Protein AF-A0AAW1T4W1-F1 (afdb_monomer)

Nearest PDB structures (foldseek):
  6l8h-assembly4_D  TM=9.718E-01  e=3.836E-05  Arabidopsis thaliana
  6j94-assembly1_B  TM=8.312E-01  e=4.582E-05  Arabidopsis thaliana

Sequence (117 aa):
MENFFSRLALDIIGKAVFDYDFDSLTHDDPVIKAVYTTLREAEYRSTAFIPYWNFAPLRAIVPRQRRCTEALGIVNTTLDGLISKCKRLVDEEDQEFQEEFLGGQGSLHPSLLACLW

Foldseek 3Di:
DVVVVVQVVVQVCCCVPLVDGPVSVPDDDLLVVLVVLLVVVVVVCVPDPDNQCVDPVSCVVDVSSVSNVVSVVSNVVVSVVSVVVVVVVVVVVVVVVVCVVVVPPDDDDCPVVVVVD

InterPro domains:
  IPR036396 Cytochrome P450 superfamily [G3DSA:1.10.630.10] (1-116)
  IPR036396 Cytochrome P450 superfamily [SSF48264] (2-94)

Radius of gyration: 23.56 Å; Cα contacts (8 Å, |Δi|>4): 60; chains: 1; bounding box: 54×34×63 Å

Solvent-accessible surface area (backbone atoms only — not comparable to full-atom values): 6847 Å² total; per-residue (Å²): 120,66,69,59,57,56,32,51,52,52,29,53,51,29,39,73,74,66,72,35,85,61,55,52,86,85,42,92,48,74,60,58,55,20,52,55,47,41,52,54,50,52,55,50,63,74,71,48,91,67,79,60,75,77,41,69,69,53,30,71,67,38,69,70,46,44,52,37,53,52,23,49,49,53,49,49,54,54,49,53,53,46,52,54,49,54,50,51,54,51,55,51,53,54,46,54,52,49,48,58,62,68,71,55,81,82,71,85,62,77,72,69,65,66,76,76,113

Organism: NCBI:txid2026836

Secondary structure (DSSP, 8-state):
-HHHHHHHHHHHHHHHHH-----TTT---HHHHHHHHHHHHHHHHHH-SS-GGGSHHHHHH-HHHHHHHHHHHHHHHHHHHHHHHHHHHHHHHHHHHHHHHHH-SS---TTSGGG--

Mean predicted aligned error: 11.15 Å

pLDDT: mean 78.1, std 13.88, range [41.97, 92.44]

Structure (mmCIF, N/CA/C/O backbone):
data_AF-A0AAW1T4W1-F1
#
_entry.id   AF-A0AAW1T4W1-F1
#
loop_
_atom_site.group_PDB
_atom_site.id
_atom_site.type_symbol
_atom_site.label_atom_id
_atom_site.label_alt_id
_atom_site.label_comp_id
_atom_site.label_asym_id
_atom_site.label_entity_id
_atom_site.label_seq_id
_atom_site.pdbx_PDB_ins_code
_atom_site.Cartn_x
_atom_site.Cartn_y
_atom_site.Cartn_z
_atom_site.occupancy
_atom_site.B_iso_or_equiv
_atom_site.auth_seq_id
_atom_site.auth_comp_id
_atom_site.auth_asym_id
_atom_site.auth_atom_id
_atom_site.pdbx_PDB_model_num
ATOM 1 N N . MET A 1 1 ? 19.110 13.087 1.782 1.00 46.62 1 MET A N 1
ATOM 2 C CA . MET A 1 1 ? 18.304 13.768 2.820 1.00 46.62 1 MET A CA 1
ATOM 3 C C . MET A 1 1 ? 16.798 13.662 2.565 1.00 46.62 1 MET A C 1
ATOM 5 O O . MET A 1 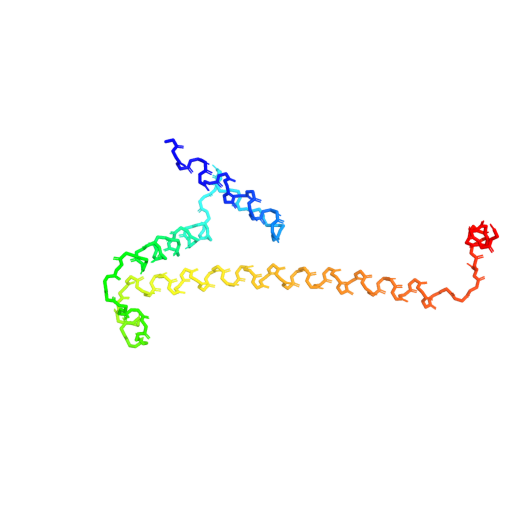1 ? 16.070 13.538 3.534 1.00 46.62 1 MET A O 1
ATOM 9 N N . GLU A 1 2 ? 16.319 13.608 1.316 1.00 56.88 2 GLU A N 1
ATOM 10 C CA . GLU A 1 2 ? 14.873 13.524 0.995 1.00 56.88 2 GLU A CA 1
ATOM 11 C C . GLU A 1 2 ? 14.168 12.240 1.485 1.00 56.88 2 GLU A C 1
ATOM 13 O O . GLU A 1 2 ? 13.009 12.283 1.890 1.00 56.88 2 GLU A O 1
ATOM 18 N N . ASN A 1 3 ? 14.877 11.105 1.537 1.00 71.69 3 ASN A N 1
ATOM 19 C CA . ASN A 1 3 ? 14.297 9.821 1.961 1.00 71.69 3 ASN A CA 1
ATOM 20 C C . ASN A 1 3 ? 13.783 9.806 3.413 1.00 71.69 3 ASN A C 1
ATOM 22 O O . ASN A 1 3 ? 12.858 9.054 3.707 1.00 71.69 3 ASN A O 1
ATOM 26 N N . PHE A 1 4 ? 14.346 10.618 4.314 1.00 77.62 4 PHE A N 1
ATOM 27 C CA . PHE A 1 4 ? 13.884 10.672 5.707 1.00 77.62 4 PHE A CA 1
ATOM 28 C C . PHE A 1 4 ? 12.556 11.416 5.837 1.00 77.62 4 PHE A C 1
ATOM 30 O O . PHE A 1 4 ? 11.670 10.950 6.544 1.00 77.62 4 PHE A O 1
ATOM 37 N N . PHE A 1 5 ? 12.382 12.516 5.098 1.00 81.56 5 PHE A N 1
ATOM 38 C CA . PHE A 1 5 ? 11.108 13.234 5.058 1.00 81.56 5 PHE A CA 1
ATOM 39 C C . PHE A 1 5 ? 10.001 12.396 4.413 1.00 81.56 5 PHE A C 1
ATOM 41 O O . PHE A 1 5 ? 8.885 12.390 4.921 1.00 81.56 5 PHE A O 1
ATOM 48 N N . SER A 1 6 ? 10.306 11.634 3.355 1.00 80.50 6 SER A N 1
ATOM 49 C CA . SER A 1 6 ? 9.323 10.726 2.744 1.00 80.50 6 SER A CA 1
ATOM 50 C C . SER A 1 6 ? 8.889 9.605 3.695 1.00 80.50 6 SER A C 1
ATOM 52 O O . SER A 1 6 ? 7.712 9.258 3.726 1.00 80.50 6 SER A O 1
ATOM 54 N N . ARG A 1 7 ? 9.821 9.043 4.477 1.00 81.25 7 ARG A N 1
ATOM 55 C CA . ARG A 1 7 ? 9.523 8.013 5.488 1.00 81.25 7 ARG A CA 1
ATOM 56 C C . ARG A 1 7 ? 8.704 8.590 6.645 1.00 81.25 7 ARG A C 1
ATOM 58 O O . ARG A 1 7 ? 7.668 8.041 6.995 1.00 81.25 7 ARG A O 1
ATOM 65 N N . LEU A 1 8 ? 9.098 9.752 7.160 1.00 85.06 8 LEU A N 1
ATOM 66 C CA . LEU A 1 8 ? 8.363 10.445 8.219 1.00 85.06 8 LEU A CA 1
ATOM 67 C C . LEU A 1 8 ? 6.935 10.823 7.789 1.00 85.06 8 LEU A C 1
ATOM 69 O O . LEU A 1 8 ? 5.990 10.592 8.533 1.00 85.06 8 LEU A O 1
ATOM 73 N N . ALA A 1 9 ? 6.753 11.349 6.575 1.00 86.62 9 ALA A N 1
ATOM 74 C CA . ALA A 1 9 ? 5.422 11.665 6.057 1.00 86.62 9 ALA A CA 1
ATOM 75 C C . ALA A 1 9 ? 4.540 10.412 5.896 1.00 86.62 9 ALA A C 1
ATOM 77 O O . ALA A 1 9 ? 3.340 10.477 6.161 1.00 86.62 9 ALA A O 1
ATOM 78 N N . LEU A 1 10 ? 5.128 9.277 5.494 1.00 85.06 10 LEU A N 1
ATOM 79 C CA . LEU A 1 10 ? 4.424 7.996 5.385 1.00 85.06 10 LEU A CA 1
ATOM 80 C C . LEU A 1 10 ? 3.9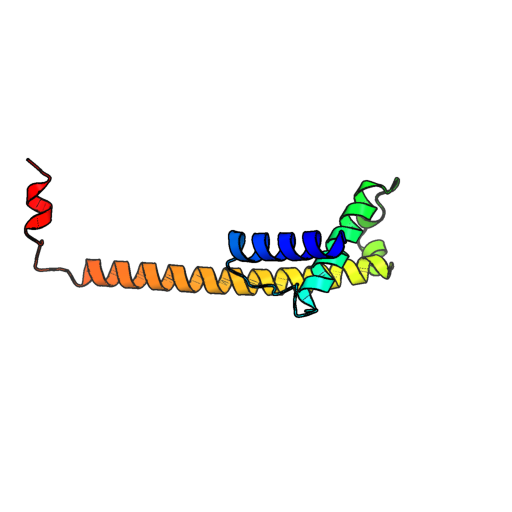40 7.490 6.752 1.00 85.06 10 LEU A C 1
ATOM 82 O O . LEU A 1 10 ? 2.836 6.964 6.864 1.00 85.06 10 LEU A O 1
ATOM 86 N N . ASP A 1 11 ? 4.754 7.669 7.784 1.00 86.69 11 ASP A N 1
ATOM 87 C CA . ASP A 1 11 ? 4.415 7.231 9.133 1.00 86.69 11 ASP A CA 1
ATOM 88 C C . ASP A 1 11 ? 3.303 8.097 9.748 1.00 86.69 11 ASP A C 1
ATOM 90 O O . ASP A 1 11 ? 2.307 7.583 10.259 1.00 86.69 11 ASP A O 1
ATOM 94 N N . ILE A 1 12 ? 3.392 9.423 9.563 1.00 87.50 12 ILE A N 1
ATOM 95 C CA . ILE A 1 12 ? 2.357 10.374 9.999 1.00 87.50 12 ILE A CA 1
ATOM 96 C C . ILE A 1 12 ? 0.999 10.036 9.374 1.00 87.50 12 ILE A C 1
ATOM 98 O O . ILE A 1 12 ? -0.005 9.999 10.084 1.00 87.50 12 ILE A O 1
ATOM 102 N N . ILE A 1 13 ? 0.942 9.788 8.060 1.00 88.25 13 ILE A N 1
ATOM 103 C CA . ILE A 1 13 ? -0.334 9.480 7.400 1.00 88.25 13 ILE A CA 1
ATOM 104 C C . ILE A 1 13 ? -0.873 8.096 7.794 1.00 88.25 13 ILE A C 1
ATOM 106 O O . ILE A 1 13 ? -2.087 7.934 7.899 1.00 88.25 13 ILE A O 1
ATOM 110 N N . GLY A 1 14 ? -0.002 7.120 8.069 1.00 86.81 14 GLY A N 1
ATOM 111 C CA . GLY A 1 14 ? -0.404 5.797 8.554 1.00 86.81 14 GLY A CA 1
ATOM 112 C C . GLY A 1 14 ? -1.110 5.845 9.897 1.00 86.81 14 GLY A C 1
ATOM 113 O O . GLY A 1 14 ? -2.220 5.324 10.035 1.00 86.81 14 GLY A O 1
ATOM 114 N N . LYS A 1 15 ? -0.505 6.556 10.851 1.00 87.62 15 LYS A N 1
ATOM 115 C CA . LYS A 1 15 ? -1.098 6.786 12.167 1.00 87.62 15 LYS A CA 1
ATOM 116 C C . LYS A 1 15 ? -2.361 7.627 12.093 1.00 87.62 15 LYS A C 1
ATOM 118 O O . LYS A 1 15 ? -3.366 7.264 12.686 1.00 87.62 15 LYS A O 1
ATOM 123 N N . ALA A 1 16 ? -2.343 8.726 11.342 1.00 87.06 16 ALA A N 1
ATOM 124 C CA . ALA A 1 16 ? -3.472 9.651 11.314 1.00 87.06 16 ALA A CA 1
ATOM 125 C C . ALA A 1 16 ? -4.726 9.077 10.631 1.00 87.06 16 ALA A C 1
ATOM 127 O O . ALA A 1 16 ? -5.835 9.417 11.031 1.00 87.06 16 ALA A O 1
ATOM 128 N N . VAL A 1 17 ? -4.572 8.255 9.586 1.00 87.06 17 VAL A N 1
ATOM 129 C CA . VAL A 1 17 ? -5.712 7.777 8.779 1.00 87.06 17 VAL A CA 1
ATOM 130 C C . VAL A 1 17 ? -6.198 6.397 9.213 1.00 87.06 17 VAL A C 1
ATOM 132 O O . VAL A 1 17 ? -7.401 6.148 9.201 1.00 87.06 17 VAL A O 1
ATOM 135 N N . PHE A 1 18 ? -5.284 5.496 9.571 1.00 85.00 18 PHE A N 1
ATOM 136 C CA . PHE A 1 18 ? -5.608 4.085 9.809 1.00 85.00 18 PHE A CA 1
ATOM 137 C C . PHE A 1 18 ? -5.236 3.603 11.214 1.00 85.00 18 PHE A C 1
ATOM 139 O O . PHE A 1 18 ? -5.352 2.409 11.479 1.00 85.00 18 PHE A O 1
ATOM 146 N N . ASP A 1 19 ? -4.740 4.501 12.073 1.00 86.00 19 ASP A N 1
ATOM 147 C CA . ASP A 1 19 ? -4.138 4.171 13.371 1.00 86.00 19 ASP A CA 1
ATOM 148 C C . ASP A 1 19 ? -3.065 3.064 13.271 1.00 86.00 19 ASP A C 1
ATOM 150 O O . ASP A 1 19 ? -2.891 2.216 14.146 1.00 86.00 19 ASP A O 1
ATOM 154 N N . TYR A 1 20 ? -2.328 3.046 12.154 1.00 81.69 20 TYR A N 1
ATOM 155 C CA . TYR A 1 20 ? -1.314 2.034 11.867 1.00 81.69 20 TYR A CA 1
ATOM 156 C C . TYR A 1 20 ? 0.093 2.608 11.990 1.00 81.69 20 TYR A C 1
ATOM 158 O O . TYR A 1 20 ? 0.414 3.612 11.358 1.00 81.69 20 TYR A O 1
ATOM 166 N N . ASP A 1 21 ? 0.936 1.954 12.793 1.00 83.19 21 ASP A N 1
ATOM 167 C CA . ASP A 1 21 ? 2.365 2.270 12.854 1.00 83.19 21 ASP A CA 1
ATOM 168 C C . ASP A 1 21 ? 3.091 1.605 11.694 1.00 83.19 21 ASP A C 1
ATOM 170 O O . ASP A 1 21 ? 3.100 0.376 11.608 1.00 83.19 21 ASP A O 1
ATOM 174 N N . PHE A 1 22 ? 3.695 2.396 10.809 1.00 75.81 22 PHE A N 1
ATOM 175 C CA . PHE A 1 22 ? 4.581 1.832 9.797 1.00 75.81 22 PHE A CA 1
ATOM 176 C C . PHE A 1 22 ? 6.006 1.680 10.331 1.00 75.81 22 PHE A C 1
ATOM 178 O O . PHE A 1 22 ? 6.735 0.849 9.798 1.00 75.81 22 PHE A O 1
ATOM 185 N N . ASP A 1 23 ? 6.418 2.498 11.309 1.00 80.12 23 ASP A N 1
ATOM 186 C CA . ASP A 1 23 ? 7.776 2.540 11.874 1.00 80.12 23 ASP A CA 1
ATOM 187 C C . ASP A 1 23 ? 8.878 2.542 10.792 1.00 80.12 23 ASP A C 1
ATOM 189 O O . ASP A 1 23 ? 9.938 1.911 10.868 1.00 80.12 23 ASP A O 1
ATOM 193 N N . SER A 1 24 ? 8.614 3.288 9.716 1.00 73.94 24 SER A N 1
ATOM 194 C CA . SER A 1 24 ? 9.446 3.263 8.507 1.00 73.94 24 SER A CA 1
ATOM 195 C C . SER A 1 24 ? 10.836 3.890 8.680 1.00 73.94 24 SER A C 1
ATOM 197 O O . SER A 1 24 ? 11.657 3.874 7.753 1.00 73.94 24 SER A O 1
ATOM 199 N N . LEU A 1 25 ? 11.107 4.471 9.852 1.00 68.81 25 LEU A N 1
ATOM 200 C CA . LEU A 1 25 ? 12.387 5.071 10.220 1.00 68.81 25 LEU A CA 1
ATOM 201 C C . LEU A 1 25 ? 13.378 4.045 10.778 1.00 68.81 25 LEU A C 1
ATOM 203 O O . LEU A 1 25 ? 14.583 4.242 10.605 1.00 68.81 25 LEU A O 1
ATOM 207 N N . THR A 1 26 ? 12.898 2.970 11.405 1.00 72.38 26 THR A N 1
ATOM 208 C CA . THR A 1 26 ? 13.753 1.961 12.048 1.00 72.38 26 THR A CA 1
ATOM 209 C C . THR A 1 26 ? 13.706 0.609 11.334 1.00 72.38 26 THR A C 1
ATOM 211 O O . THR A 1 26 ? 14.735 -0.069 11.261 1.00 72.38 26 THR A O 1
ATOM 214 N N . HIS A 1 27 ? 12.567 0.253 10.728 1.00 71.81 27 HIS A N 1
ATOM 215 C CA . HIS A 1 27 ? 12.352 -1.039 10.084 1.00 71.81 27 HIS A CA 1
ATOM 216 C C . HIS A 1 27 ? 11.978 -0.907 8.598 1.00 71.81 27 HIS A C 1
ATOM 218 O O . HIS A 1 27 ? 11.163 -0.081 8.189 1.00 71.81 27 HIS A O 1
ATOM 224 N N . ASP A 1 28 ? 12.590 -1.749 7.758 1.00 68.62 28 ASP A N 1
ATOM 225 C CA . ASP A 1 28 ? 12.232 -1.877 6.343 1.00 68.62 28 ASP A CA 1
ATOM 226 C C . ASP A 1 28 ? 11.206 -3.011 6.177 1.00 68.62 28 ASP A C 1
ATOM 228 O O . ASP A 1 28 ? 11.542 -4.136 5.799 1.00 68.62 28 ASP A O 1
ATOM 232 N N . ASP A 1 29 ? 9.941 -2.708 6.464 1.00 77.62 29 ASP A N 1
ATOM 233 C CA . ASP A 1 29 ? 8.844 -3.663 6.316 1.00 77.62 29 ASP A CA 1
ATOM 234 C C . ASP A 1 29 ? 8.459 -3.920 4.844 1.00 77.62 29 ASP A C 1
ATOM 236 O O . ASP A 1 29 ? 8.534 -3.025 3.985 1.00 77.62 29 ASP A O 1
ATOM 240 N N . PRO A 1 30 ? 7.964 -5.132 4.518 1.00 80.31 30 PRO A N 1
ATOM 241 C CA . PRO A 1 30 ? 7.531 -5.476 3.163 1.00 80.31 30 PRO A CA 1
ATOM 242 C C . PRO A 1 30 ? 6.385 -4.579 2.672 1.00 80.31 30 PRO A C 1
ATOM 244 O O . PRO A 1 30 ? 6.291 -4.305 1.473 1.00 80.31 30 PRO A O 1
ATOM 247 N N . VAL A 1 31 ? 5.558 -4.067 3.589 1.00 83.62 31 VAL A N 1
ATOM 248 C CA . VAL A 1 31 ? 4.448 -3.150 3.299 1.00 83.62 31 VAL A CA 1
ATOM 249 C C . VAL A 1 31 ? 4.968 -1.803 2.802 1.00 83.62 31 VAL A C 1
ATOM 251 O O . VAL A 1 31 ? 4.503 -1.301 1.782 1.00 83.62 31 VAL A O 1
ATOM 254 N N . ILE A 1 32 ? 6.002 -1.254 3.442 1.00 84.62 32 ILE A N 1
ATOM 255 C CA . ILE A 1 32 ? 6.614 0.022 3.050 1.00 84.62 32 ILE A CA 1
ATOM 256 C C . ILE A 1 32 ? 7.182 -0.086 1.631 1.00 84.62 32 ILE A C 1
ATOM 258 O O . ILE A 1 32 ? 6.937 0.765 0.771 1.00 84.62 32 ILE A O 1
ATOM 262 N N . LYS A 1 33 ? 7.902 -1.177 1.344 1.00 86.25 33 LYS A N 1
ATOM 263 C CA . LYS A 1 33 ? 8.439 -1.443 0.002 1.00 86.25 33 LYS A CA 1
ATOM 264 C C . LYS A 1 33 ? 7.329 -1.585 -1.042 1.00 86.25 33 LYS A C 1
ATOM 266 O O . LYS A 1 33 ? 7.493 -1.112 -2.173 1.00 86.25 33 LYS A O 1
ATOM 271 N N . ALA A 1 34 ? 6.213 -2.216 -0.679 1.00 88.56 34 ALA A N 1
ATOM 272 C CA . ALA A 1 34 ? 5.045 -2.320 -1.541 1.00 88.56 34 ALA A CA 1
ATOM 273 C C . ALA A 1 34 ? 4.461 -0.930 -1.847 1.00 88.56 34 ALA A C 1
ATOM 275 O O . ALA A 1 34 ? 4.306 -0.594 -3.021 1.00 88.56 34 ALA A O 1
ATOM 276 N N . VAL A 1 35 ? 4.269 -0.076 -0.835 1.00 87.62 35 VAL A N 1
ATOM 277 C CA . VAL A 1 35 ? 3.789 1.306 -1.010 1.00 87.62 35 VAL A CA 1
ATOM 278 C C . VAL A 1 35 ? 4.698 2.094 -1.959 1.00 87.62 35 VAL A C 1
ATOM 280 O O . VAL A 1 35 ? 4.221 2.608 -2.971 1.00 87.62 35 VAL A O 1
ATOM 283 N N . TYR A 1 36 ? 6.015 2.110 -1.742 1.00 87.19 36 TYR A N 1
ATOM 284 C CA . TYR A 1 36 ? 6.935 2.814 -2.649 1.00 87.19 36 TYR A CA 1
ATOM 285 C C . TYR A 1 36 ? 6.914 2.263 -4.081 1.00 87.19 36 TYR A C 1
ATOM 287 O O . TYR A 1 36 ? 7.013 3.023 -5.047 1.00 87.19 36 TYR A O 1
ATOM 295 N N . THR A 1 37 ? 6.750 0.947 -4.243 1.00 89.69 37 THR A N 1
ATOM 296 C CA . THR A 1 37 ? 6.624 0.320 -5.569 1.00 89.69 37 THR A CA 1
ATOM 297 C C . THR A 1 37 ? 5.353 0.785 -6.280 1.00 89.69 37 THR A C 1
ATOM 299 O O . THR A 1 37 ? 5.387 1.066 -7.479 1.00 89.69 37 THR A O 1
ATOM 302 N N . THR A 1 38 ? 4.243 0.906 -5.550 1.00 89.75 38 THR A N 1
ATOM 303 C CA . THR A 1 38 ? 2.967 1.388 -6.100 1.00 89.75 38 THR A CA 1
ATOM 304 C C . THR A 1 38 ? 3.027 2.867 -6.477 1.00 89.75 38 THR A C 1
ATOM 306 O O . THR A 1 38 ? 2.613 3.218 -7.581 1.00 89.75 38 THR A O 1
ATOM 309 N N . LEU A 1 39 ? 3.628 3.714 -5.632 1.00 89.75 39 LEU A N 1
ATOM 310 C CA . LEU A 1 39 ? 3.804 5.145 -5.900 1.00 89.75 39 LEU A CA 1
ATOM 311 C C . LEU A 1 39 ? 4.667 5.385 -7.141 1.00 89.75 39 LEU A C 1
ATOM 313 O O . LEU A 1 39 ? 4.287 6.155 -8.020 1.00 89.75 39 LEU A O 1
ATOM 317 N N . ARG A 1 40 ? 5.786 4.662 -7.269 1.00 88.50 40 ARG A N 1
ATOM 318 C CA . ARG A 1 40 ? 6.672 4.786 -8.434 1.00 88.50 40 ARG A CA 1
ATOM 319 C C . ARG A 1 40 ? 5.997 4.355 -9.736 1.00 88.50 40 ARG A C 1
ATOM 321 O O . ARG A 1 40 ? 6.270 4.912 -10.798 1.00 88.50 40 ARG A O 1
ATOM 328 N N . GLU A 1 41 ? 5.135 3.346 -9.679 1.00 88.38 41 GLU A N 1
ATOM 329 C CA . GLU A 1 41 ? 4.361 2.929 -10.847 1.00 88.38 41 GLU A CA 1
ATOM 330 C C . GLU A 1 41 ? 3.261 3.948 -11.186 1.00 88.38 41 GLU A C 1
ATOM 332 O O . GLU A 1 41 ? 3.032 4.214 -12.364 1.00 88.38 41 GLU A O 1
ATOM 337 N N . ALA A 1 42 ? 2.619 4.565 -10.190 1.00 88.69 42 ALA A N 1
ATOM 338 C CA . ALA A 1 42 ? 1.651 5.639 -10.412 1.00 88.69 42 ALA A CA 1
ATOM 339 C C . ALA A 1 42 ? 2.299 6.861 -11.089 1.00 88.69 42 ALA A C 1
ATOM 341 O O . ALA A 1 42 ? 1.766 7.374 -12.074 1.00 88.69 42 ALA A O 1
ATOM 342 N N . GLU A 1 43 ? 3.489 7.261 -10.637 1.00 89.44 43 GLU A N 1
ATOM 343 C CA . GLU A 1 43 ? 4.288 8.317 -11.266 1.00 89.44 43 GLU A CA 1
ATOM 344 C C . GLU A 1 43 ? 4.630 7.969 -12.723 1.00 89.44 43 GLU A C 1
ATOM 346 O O . GLU A 1 43 ? 4.420 8.769 -13.637 1.00 89.44 43 GLU A O 1
ATOM 351 N N . TYR A 1 44 ? 5.075 6.738 -12.982 1.00 87.62 44 TYR A N 1
ATOM 352 C CA . TYR A 1 44 ? 5.376 6.292 -14.341 1.00 87.62 44 TYR A CA 1
ATOM 353 C C . TYR A 1 44 ? 4.139 6.317 -15.257 1.00 87.62 44 TYR A C 1
ATOM 355 O O . TYR A 1 44 ? 4.223 6.734 -16.412 1.00 87.62 44 TYR A O 1
ATOM 363 N N . ARG A 1 45 ? 2.964 5.932 -14.745 1.00 87.38 45 ARG A N 1
ATOM 364 C CA . ARG A 1 45 ? 1.701 5.990 -15.501 1.00 87.38 45 ARG A CA 1
ATOM 365 C C . ARG A 1 45 ? 1.258 7.418 -15.810 1.00 87.38 45 ARG A C 1
ATOM 367 O O . ARG A 1 45 ? 0.595 7.621 -16.820 1.00 87.38 45 ARG A O 1
ATOM 374 N N . SER A 1 46 ? 1.640 8.394 -14.984 1.00 87.06 46 SER A N 1
ATOM 375 C CA . SER A 1 46 ? 1.325 9.810 -15.219 1.00 87.06 46 SER A CA 1
ATOM 376 C C . SER A 1 46 ? 2.122 10.428 -16.376 1.00 87.06 46 SER A C 1
ATOM 378 O O . SER A 1 46 ? 1.658 11.375 -17.004 1.00 87.06 46 SER A O 1
ATOM 380 N N . THR A 1 47 ? 3.296 9.872 -16.691 1.00 88.44 47 THR A N 1
ATOM 381 C CA . THR A 1 47 ? 4.207 10.397 -17.726 1.00 88.44 47 THR A CA 1
ATOM 382 C C . THR A 1 47 ? 4.196 9.585 -19.018 1.00 88.44 47 THR A C 1
ATOM 384 O O . THR A 1 47 ? 4.732 10.020 -20.039 1.00 88.44 47 THR A O 1
ATOM 387 N N .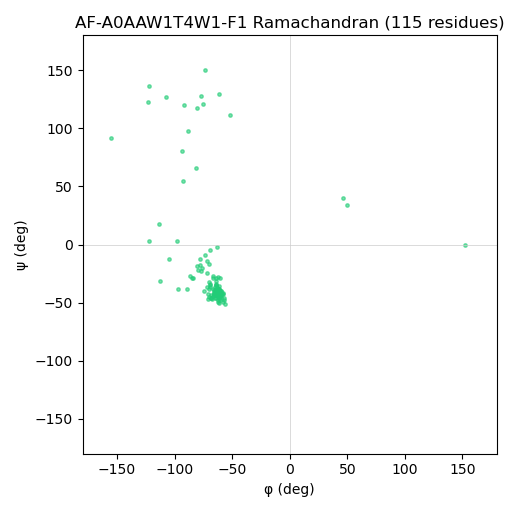 ALA A 1 48 ? 3.600 8.395 -19.007 1.00 84.62 48 ALA A N 1
ATOM 388 C CA . ALA A 1 48 ? 3.610 7.515 -20.160 1.00 84.62 48 ALA A CA 1
ATOM 389 C C . ALA A 1 48 ? 2.608 7.959 -21.240 1.00 84.62 48 ALA A C 1
ATOM 391 O O . ALA A 1 48 ? 1.414 8.110 -21.000 1.00 84.62 48 ALA A O 1
ATOM 392 N N . PHE A 1 49 ? 3.115 8.098 -22.468 1.00 83.69 49 PHE A N 1
ATOM 393 C CA . PHE A 1 49 ? 2.356 8.562 -23.635 1.00 83.69 49 PHE A CA 1
ATOM 394 C C . PHE A 1 49 ? 1.258 7.582 -24.091 1.00 83.69 49 PHE A C 1
ATOM 396 O O . PHE A 1 49 ? 0.248 8.001 -24.646 1.00 83.69 49 PHE A O 1
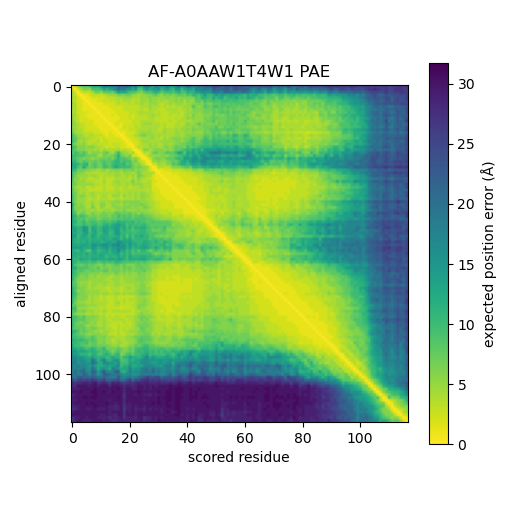ATOM 403 N N . ILE A 1 50 ? 1.441 6.274 -23.860 1.00 83.44 50 ILE A N 1
ATOM 404 C CA . ILE A 1 50 ? 0.503 5.220 -24.282 1.00 83.44 50 ILE A CA 1
ATOM 405 C C . ILE A 1 50 ? 0.051 4.411 -23.055 1.00 83.44 50 ILE A C 1
ATOM 407 O O . ILE A 1 50 ? 0.901 3.804 -22.395 1.00 83.44 50 ILE A O 1
ATOM 411 N N . PRO A 1 51 ? -1.264 4.316 -22.771 1.00 82.56 51 PRO A N 1
ATOM 412 C CA . PRO A 1 51 ? -1.793 3.625 -21.594 1.00 82.56 51 PRO A CA 1
ATOM 413 C C . PRO A 1 51 ? -1.880 2.099 -21.783 1.00 82.56 51 PRO A C 1
ATOM 415 O O . PRO A 1 51 ? -2.956 1.499 -21.778 1.00 82.56 51 PRO A O 1
ATOM 418 N N . TYR A 1 52 ? -0.732 1.433 -21.922 1.00 80.31 52 TYR A N 1
ATOM 419 C CA . TYR A 1 52 ? -0.668 -0.019 -22.155 1.00 80.31 52 TYR A CA 1
ATOM 420 C C . TYR A 1 52 ? -1.085 -0.871 -20.935 1.00 80.31 52 TYR A C 1
ATOM 422 O O . TYR A 1 52 ? -1.394 -2.053 -21.075 1.00 80.31 52 TYR A O 1
ATOM 430 N N . TRP A 1 53 ? -1.132 -0.286 -19.734 1.00 80.44 53 TRP A N 1
ATOM 431 C CA . TRP A 1 53 ? -1.565 -0.946 -18.490 1.00 80.44 53 TRP A CA 1
ATOM 432 C C . TRP A 1 53 ? -3.079 -1.188 -18.394 1.00 80.44 53 TRP A C 1
ATOM 434 O O . TRP A 1 53 ? -3.525 -1.865 -17.460 1.00 80.44 53 TRP A O 1
ATOM 444 N N . ASN A 1 54 ? -3.874 -0.631 -19.314 1.00 80.75 54 ASN A N 1
ATOM 445 C CA . ASN A 1 54 ? -5.329 -0.802 -19.337 1.00 80.75 54 ASN A CA 1
ATOM 446 C C . ASN A 1 54 ? -5.754 -2.183 -19.878 1.00 80.75 54 ASN A C 1
ATOM 448 O O . ASN A 1 54 ? -6.849 -2.662 -19.606 1.00 80.75 54 ASN A O 1
ATOM 452 N N . PHE A 1 55 ? -4.875 -2.859 -20.619 1.00 83.56 55 PHE A N 1
ATOM 453 C CA . PHE A 1 55 ? -5.174 -4.157 -21.214 1.00 83.56 55 PHE A CA 1
ATOM 454 C C . PHE A 1 55 ? -4.757 -5.304 -20.277 1.00 83.56 55 PHE A C 1
ATOM 456 O O . PHE A 1 55 ? -3.578 -5.453 -19.941 1.00 83.56 55 PHE A O 1
ATOM 463 N N . ALA A 1 56 ? -5.718 -6.137 -19.862 1.00 78.31 56 ALA A N 1
ATOM 464 C CA . ALA A 1 56 ? -5.500 -7.196 -18.868 1.00 78.31 56 ALA A CA 1
ATOM 465 C C . ALA A 1 56 ? -4.397 -8.218 -19.249 1.00 78.31 56 ALA A C 1
ATOM 467 O O . ALA A 1 56 ? -3.554 -8.511 -18.396 1.00 78.31 56 ALA A O 1
ATOM 468 N N . PRO A 1 57 ? -4.291 -8.693 -20.509 1.00 81.12 57 PRO A N 1
ATOM 469 C CA . PRO A 1 57 ? -3.188 -9.563 -20.931 1.00 81.12 57 PRO A CA 1
ATOM 470 C C . PRO A 1 57 ? -1.809 -8.908 -20.807 1.00 81.12 57 PRO A C 1
ATOM 472 O O . PRO A 1 57 ? -0.864 -9.534 -20.335 1.00 81.12 57 PRO A O 1
ATOM 475 N N . LEU A 1 58 ? -1.683 -7.630 -21.181 1.00 76.81 58 LEU A N 1
ATOM 476 C CA . LEU A 1 58 ? -0.406 -6.909 -21.123 1.00 76.81 58 LEU A CA 1
ATOM 477 C C . LEU A 1 58 ? 0.026 -6.656 -19.675 1.00 76.81 58 LEU A C 1
ATOM 479 O O . LEU A 1 58 ? 1.211 -6.763 -19.361 1.00 76.81 58 LEU A O 1
ATOM 483 N N . ARG A 1 59 ? -0.928 -6.423 -18.766 1.00 77.69 59 ARG A N 1
ATOM 484 C CA . ARG A 1 59 ? -0.661 -6.345 -17.322 1.00 77.69 59 ARG A CA 1
ATOM 485 C C . ARG A 1 59 ? -0.111 -7.664 -16.771 1.00 77.69 59 ARG A C 1
ATOM 487 O O . ARG A 1 59 ? 0.792 -7.651 -15.938 1.00 77.69 59 ARG A O 1
ATOM 494 N N . ALA A 1 60 ? -0.623 -8.791 -17.262 1.00 78.25 60 ALA A N 1
ATOM 495 C CA . ALA A 1 60 ? -0.180 -10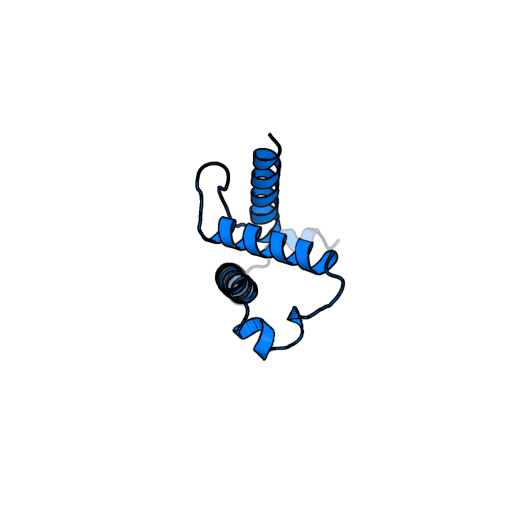.115 -16.852 1.00 78.25 60 ALA A CA 1
ATOM 496 C C . ALA A 1 60 ? 1.124 -10.558 -17.525 1.00 78.25 60 ALA A C 1
ATOM 498 O O . ALA A 1 60 ? 1.783 -11.430 -16.985 1.00 78.25 60 ALA A O 1
ATOM 499 N N . ILE A 1 61 ? 1.533 -10.011 -18.669 1.00 83.62 61 ILE A N 1
ATOM 500 C CA . ILE A 1 61 ? 2.789 -10.400 -19.340 1.00 83.62 61 ILE A CA 1
ATOM 501 C C . ILE A 1 61 ? 3.965 -9.554 -18.841 1.00 83.62 61 ILE A C 1
ATOM 503 O O . ILE A 1 61 ? 5.066 -10.067 -18.642 1.00 83.62 61 ILE A O 1
ATOM 507 N N . VAL A 1 62 ? 3.740 -8.260 -18.602 1.00 85.06 62 VAL A N 1
ATOM 508 C CA . VAL A 1 62 ? 4.811 -7.330 -18.242 1.00 85.06 62 VAL A CA 1
ATOM 509 C C . VAL A 1 62 ? 5.248 -7.548 -16.782 1.00 85.06 62 VAL A C 1
ATOM 511 O O . VAL A 1 62 ? 4.454 -7.342 -15.860 1.00 85.06 62 VAL A O 1
ATOM 514 N N . PRO A 1 63 ? 6.529 -7.878 -16.514 1.00 85.38 63 PRO A N 1
ATOM 515 C CA . PRO A 1 63 ? 6.999 -8.200 -15.163 1.00 85.38 63 PRO A CA 1
ATOM 516 C C . PRO A 1 63 ? 6.900 -7.014 -14.195 1.00 85.38 63 PRO A C 1
ATOM 518 O O . PRO A 1 63 ? 6.686 -7.206 -13.001 1.00 85.38 63 PRO A O 1
ATOM 521 N N . ARG A 1 64 ? 7.003 -5.776 -14.698 1.00 83.06 64 ARG A N 1
ATOM 522 C CA . ARG A 1 64 ? 6.800 -4.559 -13.893 1.00 83.06 64 ARG A CA 1
ATOM 523 C C . ARG A 1 64 ? 5.366 -4.443 -13.373 1.00 83.06 64 ARG A C 1
ATOM 525 O O . ARG A 1 64 ? 5.164 -4.148 -12.200 1.00 83.06 64 ARG A O 1
ATOM 532 N N . GLN A 1 65 ? 4.386 -4.732 -14.228 1.00 85.25 65 GLN A N 1
ATOM 533 C CA . GLN A 1 65 ? 2.969 -4.664 -13.877 1.00 85.25 65 GLN A CA 1
ATOM 534 C C . GLN A 1 65 ? 2.580 -5.762 -12.877 1.00 85.25 65 GLN A C 1
ATOM 536 O O . GLN A 1 65 ? 1.815 -5.497 -11.949 1.00 85.25 65 GLN A O 1
ATOM 541 N N . ARG A 1 66 ? 3.169 -6.962 -12.999 1.00 87.38 66 ARG A N 1
ATOM 542 C CA . ARG A 1 66 ? 3.020 -8.033 -11.998 1.00 87.38 66 ARG A CA 1
ATOM 543 C C . ARG A 1 66 ? 3.479 -7.588 -10.611 1.00 87.38 66 ARG A C 1
ATOM 545 O O . ARG A 1 66 ? 2.708 -7.701 -9.669 1.00 87.38 66 ARG A O 1
ATOM 552 N N . ARG A 1 67 ? 4.678 -7.003 -10.506 1.00 87.44 67 ARG A N 1
ATOM 553 C CA . ARG A 1 67 ? 5.220 -6.497 -9.229 1.00 87.44 67 ARG A CA 1
ATOM 554 C C . ARG A 1 67 ? 4.339 -5.416 -8.605 1.00 87.44 67 ARG A C 1
ATOM 556 O O . ARG A 1 67 ? 4.146 -5.418 -7.398 1.00 87.44 67 ARG A O 1
ATOM 563 N N . CYS A 1 68 ? 3.786 -4.509 -9.414 1.00 88.62 68 CYS A N 1
ATOM 564 C CA . CYS A 1 68 ? 2.835 -3.511 -8.919 1.00 88.62 68 CYS A CA 1
ATOM 565 C C . CYS A 1 68 ? 1.536 -4.163 -8.423 1.00 88.62 68 CYS A C 1
ATOM 567 O O . CYS A 1 68 ? 1.033 -3.789 -7.373 1.00 88.62 68 CYS A O 1
ATOM 569 N N . THR A 1 69 ? 1.021 -5.165 -9.138 1.00 88.44 69 THR A N 1
ATOM 570 C CA . THR A 1 69 ? -0.202 -5.886 -8.743 1.00 88.44 69 THR A CA 1
ATOM 571 C C . THR A 1 69 ? -0.001 -6.665 -7.442 1.00 88.44 69 THR A C 1
ATOM 573 O O . THR A 1 69 ? -0.860 -6.634 -6.570 1.00 88.44 69 THR A O 1
ATOM 576 N N . GLU A 1 70 ? 1.149 -7.316 -7.281 1.00 90.62 70 GLU A N 1
ATOM 577 C CA . GLU A 1 70 ? 1.531 -8.015 -6.051 1.00 90.62 70 GLU A CA 1
ATOM 578 C C . GLU A 1 70 ? 1.689 -7.041 -4.875 1.00 90.62 70 GLU A C 1
ATOM 580 O O . GLU A 1 70 ? 1.124 -7.263 -3.807 1.00 90.62 70 GLU A O 1
ATOM 585 N N . ALA A 1 71 ? 2.372 -5.913 -5.093 1.00 90.69 71 ALA A N 1
ATOM 586 C CA . ALA A 1 71 ? 2.503 -4.855 -4.096 1.00 90.69 71 ALA A CA 1
ATOM 587 C C . ALA A 1 71 ? 1.137 -4.281 -3.676 1.00 90.69 71 ALA A C 1
ATOM 589 O O . ALA A 1 71 ? 0.888 -4.111 -2.485 1.00 90.69 71 ALA A O 1
ATOM 590 N N . LEU A 1 72 ? 0.229 -4.042 -4.630 1.00 89.88 72 LEU A N 1
ATOM 591 C CA . LEU A 1 72 ? -1.150 -3.634 -4.334 1.00 89.88 72 LEU A CA 1
ATOM 592 C C . LEU A 1 72 ? -1.894 -4.694 -3.515 1.00 89.88 72 LEU A C 1
ATOM 594 O O . LEU A 1 72 ? -2.645 -4.338 -2.615 1.00 89.88 72 LEU A O 1
ATOM 598 N N . GLY A 1 73 ? -1.672 -5.981 -3.792 1.00 92.19 73 GLY A N 1
ATOM 599 C CA . GLY A 1 73 ? -2.254 -7.074 -3.014 1.00 92.19 73 GLY A CA 1
ATOM 600 C C . GLY A 1 73 ? -1.824 -7.047 -1.546 1.00 92.19 73 GLY A C 1
ATOM 601 O O . GLY A 1 73 ? -2.672 -7.165 -0.663 1.00 92.19 73 GLY A O 1
ATOM 602 N N . ILE A 1 74 ? -0.532 -6.827 -1.280 1.00 90.88 74 ILE A N 1
ATOM 603 C CA . ILE A 1 74 ? 0.000 -6.700 0.087 1.00 90.88 74 ILE A CA 1
ATOM 604 C C . ILE A 1 74 ? -0.643 -5.504 0.797 1.00 90.88 74 ILE A C 1
ATOM 606 O O . ILE A 1 74 ? -1.171 -5.663 1.894 1.00 90.88 74 ILE A O 1
ATOM 610 N N . VAL A 1 75 ? -0.654 -4.331 0.151 1.00 89.81 75 VAL A N 1
ATOM 611 C CA . VAL A 1 75 ? -1.231 -3.104 0.724 1.00 89.81 75 VAL A CA 1
ATOM 612 C C . VAL A 1 75 ? -2.721 -3.284 1.025 1.00 89.81 75 VAL A C 1
ATOM 614 O O . VAL A 1 75 ? -3.157 -3.005 2.139 1.00 89.81 75 VAL A O 1
ATOM 617 N N . ASN A 1 76 ? -3.500 -3.819 0.084 1.00 91.06 76 ASN A N 1
ATOM 618 C CA . ASN A 1 76 ? -4.928 -4.054 0.299 1.00 91.06 76 ASN A CA 1
ATOM 619 C C . ASN A 1 76 ? -5.176 -5.046 1.436 1.00 91.06 76 ASN A C 1
ATOM 621 O O . ASN A 1 76 ? -5.994 -4.768 2.298 1.00 91.06 76 ASN A O 1
ATOM 625 N N . THR A 1 77 ? -4.412 -6.140 1.509 1.00 92.31 77 THR A N 1
ATOM 626 C CA . THR A 1 77 ? -4.556 -7.123 2.598 1.00 92.31 77 THR A CA 1
ATOM 627 C C . THR A 1 77 ? -4.288 -6.487 3.965 1.00 92.31 77 THR A C 1
ATOM 629 O O . THR A 1 77 ? -5.001 -6.761 4.930 1.00 92.31 77 THR A O 1
ATOM 632 N N . THR A 1 78 ? -3.282 -5.610 4.062 1.00 88.31 78 THR A N 1
ATOM 633 C CA . THR A 1 78 ? -3.012 -4.881 5.309 1.00 88.31 78 THR A CA 1
ATOM 634 C C . THR A 1 78 ? -4.134 -3.912 5.664 1.00 88.31 78 THR A C 1
ATOM 636 O O . THR A 1 78 ? -4.570 -3.893 6.812 1.00 88.31 78 THR A O 1
ATOM 639 N N . LEU A 1 79 ? -4.653 -3.165 4.686 1.00 88.44 79 LEU A N 1
ATOM 640 C CA . LEU A 1 79 ? -5.754 -2.223 4.892 1.00 88.44 79 LEU A CA 1
ATOM 641 C C . LEU A 1 79 ? -7.053 -2.940 5.270 1.00 88.44 79 LEU A C 1
ATOM 643 O O . LEU A 1 79 ? -7.718 -2.518 6.208 1.00 88.44 79 LEU A O 1
ATOM 647 N N . ASP A 1 80 ? -7.382 -4.051 4.614 1.00 92.06 80 ASP A N 1
ATOM 648 C CA . ASP A 1 80 ? -8.551 -4.873 4.938 1.00 92.06 80 ASP A CA 1
ATOM 649 C C . ASP A 1 80 ? -8.474 -5.402 6.376 1.00 92.06 80 ASP A C 1
ATOM 651 O O . ASP A 1 80 ? -9.464 -5.381 7.111 1.00 92.06 80 ASP A O 1
ATOM 655 N N . GLY A 1 81 ? -7.279 -5.810 6.818 1.00 89.75 81 GLY A N 1
ATOM 656 C CA . GLY A 1 81 ? -7.035 -6.201 8.205 1.00 89.75 81 GLY A CA 1
ATOM 657 C C . GLY A 1 81 ? -7.275 -5.061 9.199 1.00 89.75 81 GLY A C 1
ATOM 658 O O . GLY A 1 81 ? -7.850 -5.290 10.263 1.00 89.75 81 GLY A O 1
ATOM 659 N N . LEU A 1 82 ? -6.873 -3.835 8.859 1.00 88.38 82 LEU A N 1
ATOM 660 C CA . LEU A 1 82 ? -7.089 -2.652 9.700 1.00 88.38 82 LEU A CA 1
ATOM 661 C C . LEU A 1 82 ? -8.563 -2.253 9.744 1.00 88.38 82 LEU A C 1
ATOM 663 O O . LEU A 1 82 ? -9.114 -2.077 10.825 1.00 88.38 82 LEU A O 1
ATOM 667 N N . ILE A 1 83 ? -9.233 -2.229 8.592 1.00 89.81 83 ILE A N 1
ATOM 668 C CA . ILE A 1 83 ? -10.669 -1.952 8.496 1.00 89.81 83 ILE A CA 1
ATOM 669 C C . ILE A 1 83 ? -11.463 -2.975 9.313 1.00 89.81 83 ILE A C 1
ATOM 671 O O . ILE A 1 83 ? -12.387 -2.603 10.031 1.00 89.81 83 ILE A O 1
ATOM 675 N N . SER A 1 84 ? -11.102 -4.259 9.244 1.00 92.44 84 SER A N 1
ATOM 676 C CA . SER A 1 84 ? -11.769 -5.297 10.033 1.00 92.44 84 SER A CA 1
ATOM 677 C C . SER A 1 84 ? -11.567 -5.116 11.538 1.00 92.44 84 SER A C 1
ATOM 679 O O . SER A 1 84 ? -12.489 -5.401 12.299 1.00 92.44 84 SER A O 1
ATOM 681 N N . LYS A 1 85 ? -10.388 -4.657 11.980 1.00 88.50 85 LYS A N 1
ATOM 682 C CA . LYS A 1 85 ? -10.135 -4.347 13.396 1.00 88.50 85 LYS A CA 1
ATOM 683 C C . LYS A 1 85 ? -10.960 -3.150 13.854 1.00 88.50 85 LYS A C 1
ATOM 685 O O . LYS A 1 85 ? -11.613 -3.253 14.885 1.00 88.50 85 LYS A O 1
ATOM 690 N N . CYS A 1 86 ? -10.974 -2.066 13.076 1.00 88.00 86 CYS A N 1
ATOM 691 C CA . CYS A 1 86 ? -11.778 -0.883 13.381 1.00 88.00 86 CYS A CA 1
ATOM 692 C C . CYS A 1 86 ? -13.269 -1.221 13.457 1.00 88.00 86 CYS A C 1
ATOM 694 O O . CYS A 1 86 ? -13.925 -0.811 14.403 1.00 88.00 86 CYS A O 1
ATOM 696 N N . LYS A 1 87 ? -13.794 -2.017 12.513 1.00 90.69 87 LYS A N 1
ATOM 697 C CA . LYS A 1 87 ? -15.194 -2.471 12.552 1.00 90.69 87 LYS A CA 1
ATOM 698 C C . LYS A 1 87 ? -15.522 -3.218 13.837 1.00 90.69 87 LYS A C 1
ATOM 700 O O . LYS A 1 87 ? -16.516 -2.902 14.466 1.00 90.69 87 LYS A O 1
ATOM 705 N N . ARG A 1 88 ? -14.659 -4.149 14.255 1.00 89.62 88 ARG A N 1
ATOM 706 C CA . ARG A 1 88 ? -14.875 -4.906 15.491 1.00 89.62 88 ARG A CA 1
ATOM 707 C C . ARG A 1 88 ? -14.907 -4.008 16.732 1.00 89.62 88 ARG A C 1
ATOM 709 O O . ARG A 1 88 ? -15.753 -4.228 17.580 1.00 89.62 88 ARG A O 1
ATOM 716 N N . LEU A 1 89 ? -14.014 -3.020 16.826 1.00 86.19 89 LEU A N 1
ATOM 717 C CA . LEU A 1 89 ? -14.003 -2.084 17.959 1.00 86.19 89 LEU A CA 1
ATOM 718 C C . LEU A 1 89 ? -15.291 -1.253 18.017 1.00 86.19 89 LEU A C 1
ATOM 720 O O . LEU A 1 89 ? -15.864 -1.097 19.085 1.00 86.19 89 LEU A O 1
ATOM 724 N N . VAL A 1 90 ? -15.772 -0.780 16.864 1.00 87.69 90 VAL A N 1
ATOM 725 C CA . VAL A 1 90 ? -17.045 -0.047 16.780 1.00 87.69 90 VAL A CA 1
ATOM 726 C C . VAL A 1 90 ? -18.230 -0.951 17.133 1.00 87.69 90 VAL A C 1
ATOM 728 O O . VAL A 1 90 ? -19.107 -0.533 17.878 1.00 87.69 90 VAL A O 1
ATOM 731 N N . ASP A 1 91 ? -18.242 -2.195 16.648 1.00 87.12 91 ASP A N 1
ATOM 732 C CA . ASP A 1 91 ? -19.302 -3.158 16.966 1.00 87.12 91 ASP A CA 1
ATOM 733 C C . ASP A 1 91 ? -19.332 -3.504 18.473 1.00 87.12 91 ASP A C 1
ATOM 735 O O . ASP A 1 91 ? -20.407 -3.736 19.023 1.00 87.12 91 ASP A O 1
ATOM 739 N N . GLU A 1 92 ? -18.170 -3.551 19.139 1.00 83.94 92 GLU A N 1
ATOM 740 C CA . GLU A 1 92 ? -18.043 -3.750 20.593 1.00 83.94 92 GLU A CA 1
ATOM 741 C C . GLU A 1 92 ? -18.565 -2.527 21.374 1.00 83.94 92 GLU A C 1
ATOM 743 O O . GLU A 1 92 ? -19.378 -2.693 22.283 1.00 83.94 92 GLU A O 1
ATOM 748 N N . GLU A 1 93 ? -18.189 -1.304 20.980 1.00 74.25 93 GLU A N 1
ATOM 749 C CA . GLU A 1 93 ? -18.695 -0.063 21.593 1.00 74.25 93 GLU A CA 1
ATOM 750 C C . GLU A 1 93 ? -20.220 0.093 21.426 1.00 74.25 93 GLU A C 1
ATOM 752 O O . GLU A 1 93 ? -20.919 0.453 22.377 1.00 74.25 93 GLU A O 1
ATOM 757 N N . ASP A 1 94 ? -20.764 -0.226 20.246 1.00 71.56 94 ASP A N 1
ATOM 758 C CA . ASP A 1 94 ? -22.210 -0.187 19.988 1.00 71.56 94 ASP A CA 1
ATOM 759 C C . ASP A 1 94 ? -22.975 -1.215 20.845 1.00 71.56 94 ASP A C 1
ATOM 761 O O . ASP A 1 94 ? -24.104 -0.951 21.274 1.00 71.56 94 ASP A O 1
ATOM 765 N N . GLN A 1 95 ? -22.380 -2.383 21.120 1.00 68.19 95 GLN A N 1
ATOM 766 C CA . GLN A 1 95 ? -22.967 -3.402 21.997 1.00 68.19 95 GLN A CA 1
ATOM 767 C C . GLN A 1 95 ? -22.958 -2.970 23.463 1.00 68.19 95 GLN A C 1
ATOM 769 O O . GLN A 1 95 ? -24.001 -3.058 24.112 1.00 68.19 95 GLN A O 1
ATOM 774 N N . GLU A 1 96 ? -21.834 -2.455 23.970 1.00 67.44 96 GLU A N 1
ATOM 775 C CA . GLU A 1 96 ? -21.748 -1.917 25.335 1.00 67.44 96 GLU A CA 1
ATOM 776 C C . GLU A 1 96 ? -22.766 -0.789 25.549 1.00 67.44 96 GLU A C 1
ATOM 778 O O . GLU A 1 96 ? -23.490 -0.778 26.547 1.00 67.44 96 GLU A O 1
ATOM 783 N N . PHE A 1 97 ? -22.910 0.105 24.566 1.00 61.25 97 PHE A N 1
ATOM 784 C CA . PHE A 1 97 ? -23.914 1.165 24.598 1.00 61.25 97 PHE A CA 1
ATOM 785 C C . PHE A 1 97 ? -25.344 0.602 24.632 1.00 61.25 97 PHE A C 1
ATOM 787 O O . PHE A 1 97 ? -26.174 1.041 25.429 1.00 61.25 97 PHE A O 1
ATOM 794 N N . GLN A 1 98 ? -25.670 -0.396 23.806 1.00 62.25 98 GLN A N 1
ATOM 795 C CA . GLN A 1 98 ? -26.998 -1.020 23.827 1.00 62.25 98 GLN A CA 1
ATOM 796 C C . GLN A 1 98 ? -27.294 -1.744 25.147 1.00 62.25 98 GLN A C 1
ATOM 798 O O . GLN A 1 98 ? -28.415 -1.641 25.652 1.00 62.25 98 GLN A O 1
ATOM 803 N N . GLU A 1 99 ? -26.321 -2.449 25.722 1.00 60.00 99 GLU A N 1
ATOM 804 C CA . GLU A 1 99 ? -26.471 -3.133 27.009 1.00 60.00 99 GLU A CA 1
ATOM 805 C C . GLU A 1 99 ? -26.639 -2.148 28.174 1.00 60.00 99 GLU A C 1
ATOM 807 O O . GLU A 1 99 ? -27.484 -2.381 29.040 1.00 60.00 99 GLU A O 1
ATOM 812 N N . GLU A 1 100 ? -25.932 -1.014 28.174 1.00 58.44 100 GLU A N 1
ATOM 813 C CA . GLU A 1 100 ? -26.112 0.049 29.171 1.00 58.44 100 GLU A CA 1
ATOM 814 C C . GLU A 1 100 ? -27.519 0.674 29.092 1.00 58.44 100 GLU A C 1
ATOM 816 O O . GLU A 1 100 ? -28.180 0.874 30.117 1.00 58.44 100 GLU A O 1
ATOM 821 N N . PHE A 1 101 ? -28.039 0.908 27.881 1.00 57.62 101 PHE A N 1
ATOM 822 C CA . PHE A 1 101 ? -29.399 1.423 27.681 1.00 57.62 101 PHE A CA 1
ATOM 823 C C . PHE A 1 101 ? -30.495 0.403 28.035 1.00 57.62 101 PHE A C 1
ATOM 825 O O . PHE A 1 101 ? -31.532 0.782 28.585 1.00 57.62 101 PHE A O 1
ATOM 832 N N . LEU A 1 102 ? -30.298 -0.885 27.733 1.00 60.41 102 LEU A N 1
ATOM 833 C CA . LEU A 1 102 ? -31.285 -1.946 27.984 1.00 60.41 102 LEU A CA 1
ATOM 834 C C . LEU A 1 102 ? -31.234 -2.491 29.420 1.00 60.41 102 LEU A C 1
ATOM 836 O O . LEU A 1 102 ? -32.269 -2.892 29.956 1.00 60.41 102 LEU A O 1
ATOM 840 N N . GLY A 1 103 ? -30.068 -2.462 30.071 1.00 55.38 103 GLY A N 1
ATOM 841 C CA . GLY A 1 103 ? -29.893 -2.771 31.494 1.00 55.38 103 GLY A CA 1
ATOM 842 C C . GLY A 1 103 ? -30.460 -1.691 32.424 1.00 55.38 103 GLY A C 1
ATOM 843 O O . GLY A 1 103 ? -30.668 -1.932 33.613 1.00 55.38 103 GLY A O 1
ATOM 844 N N . GLY A 1 104 ? -30.771 -0.512 31.880 1.00 50.00 104 GLY A N 1
ATOM 845 C CA . GLY A 1 104 ? -31.321 0.640 32.583 1.00 50.00 104 GLY A CA 1
ATOM 846 C C . GLY A 1 104 ? -32.850 0.740 32.592 1.00 50.00 104 GLY A C 1
ATOM 847 O O .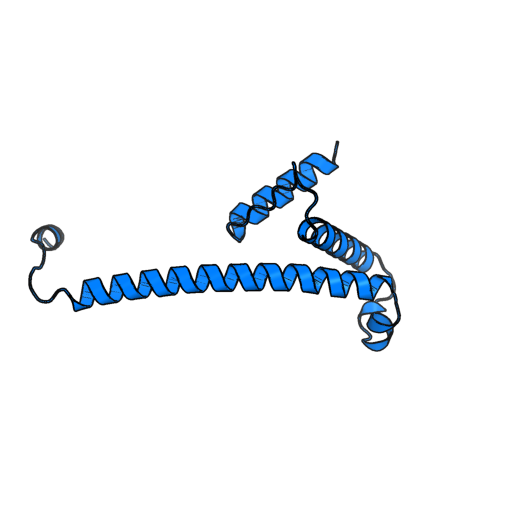 GLY A 1 104 ? -33.390 1.795 32.267 1.00 50.00 104 GLY A O 1
ATOM 848 N N . GLN A 1 105 ? -33.581 -0.283 33.048 1.00 49.44 105 GLN A N 1
ATOM 849 C CA . GLN A 1 105 ? -34.859 -0.017 33.728 1.00 49.44 105 GLN A CA 1
ATOM 850 C C . GLN A 1 105 ? -34.585 0.180 35.222 1.00 49.44 105 GLN A C 1
ATOM 852 O O . GLN A 1 105 ? -34.518 -0.790 35.972 1.00 49.44 105 GLN A O 1
ATOM 857 N N . GLY A 1 106 ? -34.475 1.438 35.673 1.00 47.94 106 GLY A N 1
ATOM 858 C CA . GLY A 1 106 ? -34.727 1.726 37.090 1.00 47.94 106 GLY A CA 1
ATOM 859 C C . GLY A 1 106 ? -34.050 2.905 37.785 1.00 47.94 106 GLY A C 1
ATOM 860 O O . GLY A 1 106 ? -34.355 3.107 38.955 1.00 47.94 106 GLY A O 1
ATOM 861 N N . SER A 1 107 ? -33.203 3.719 37.155 1.00 44.03 107 SER A N 1
ATOM 862 C CA . SER A 1 107 ? -32.781 4.976 37.797 1.00 44.03 107 SER A CA 1
ATOM 863 C C . SER A 1 107 ? -32.340 6.020 36.783 1.00 44.03 107 SER A C 1
ATOM 865 O O . SER A 1 107 ? -31.163 6.106 36.437 1.00 44.03 107 SER A O 1
ATOM 867 N N . LEU A 1 108 ? -33.286 6.864 36.353 1.00 45.94 108 LEU A N 1
ATOM 868 C CA . LEU A 1 108 ? -32.939 8.204 35.886 1.00 45.94 108 LEU A CA 1
ATOM 869 C C . LEU A 1 108 ? -32.093 8.862 36.979 1.00 45.94 108 LEU A C 1
ATOM 871 O O . LEU A 1 108 ? -32.591 9.161 38.067 1.00 45.94 108 LEU A O 1
ATOM 875 N N . HIS A 1 109 ? -30.812 9.074 36.695 1.00 52.22 109 HIS A N 1
ATOM 876 C CA . HIS A 1 109 ? -29.959 9.865 37.560 1.00 52.22 109 HIS A CA 1
ATOM 877 C C . HIS A 1 109 ? -30.538 11.296 37.631 1.00 52.22 109 HIS A C 1
ATOM 879 O O . HIS A 1 109 ? -30.810 11.894 36.582 1.00 52.22 109 HIS A O 1
ATOM 885 N N . PRO A 1 110 ? -30.740 11.878 38.829 1.00 55.94 110 PRO A N 1
ATOM 8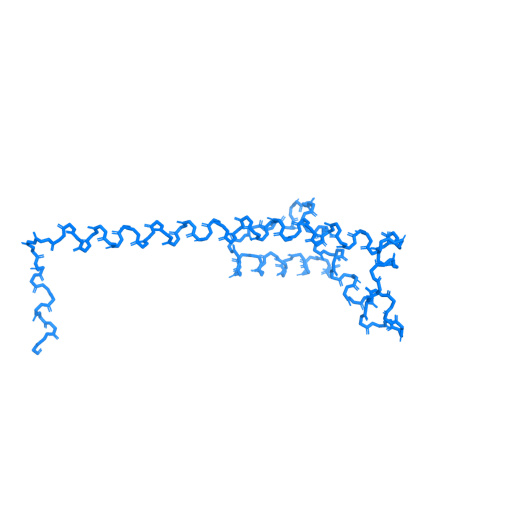86 C CA . PRO A 1 110 ? -31.413 13.171 38.999 1.00 55.94 110 PRO A CA 1
ATOM 887 C C . PRO A 1 110 ? -30.682 14.370 38.358 1.00 55.94 110 PRO A C 1
ATOM 889 O O . PRO A 1 110 ? -31.211 15.477 38.369 1.00 55.94 110 PRO A O 1
ATOM 892 N N . SER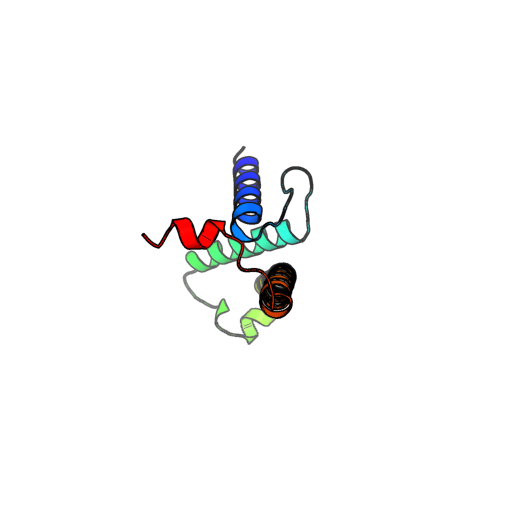 A 1 111 ? -29.504 14.179 37.753 1.00 55.25 111 SER A N 1
ATOM 893 C CA . SER A 1 111 ? -28.763 15.235 37.049 1.00 55.25 111 SER A CA 1
ATOM 894 C C . SER A 1 111 ? -29.313 15.582 35.661 1.00 55.25 111 SER A C 1
ATOM 896 O O . SER A 1 111 ? -29.080 16.691 35.196 1.00 55.25 111 SER A O 1
ATOM 898 N N . LEU A 1 112 ? -30.054 14.684 34.997 1.00 51.00 112 LEU A N 1
ATOM 899 C CA . LEU A 1 112 ? -30.636 14.960 33.670 1.00 51.00 112 LEU A CA 1
ATOM 900 C C . LEU A 1 112 ? -31.939 15.779 33.741 1.00 51.00 112 LEU A C 1
ATOM 902 O O . LEU A 1 112 ? -32.316 16.418 32.763 1.00 51.00 112 LEU A O 1
ATOM 906 N N . LEU A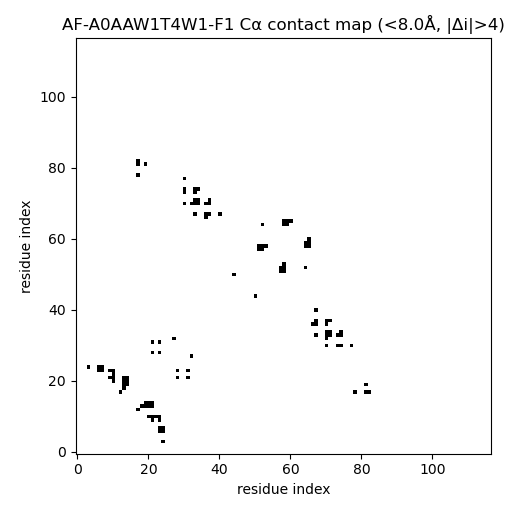 1 113 ? -32.595 15.829 34.906 1.00 53.00 113 LEU A N 1
ATOM 907 C CA . LEU A 1 113 ? -33.769 16.681 35.144 1.00 53.00 113 LEU A CA 1
ATOM 908 C C . LEU A 1 113 ? -33.404 18.157 35.387 1.00 53.00 113 LEU A C 1
ATOM 910 O O . LEU A 1 113 ? -34.262 19.022 35.238 1.00 53.00 113 LEU A O 1
ATOM 914 N N . ALA A 1 114 ? -32.145 18.463 35.715 1.00 54.59 114 ALA A N 1
ATOM 915 C CA . ALA A 1 114 ? -31.686 19.830 35.973 1.00 54.59 114 ALA A CA 1
ATOM 916 C C . ALA A 1 114 ? -31.443 20.662 34.697 1.00 54.59 114 ALA A C 1
ATOM 918 O O . ALA A 1 114 ? -31.287 21.873 34.790 1.00 54.59 114 ALA A O 1
ATOM 919 N N . CYS A 1 115 ? -31.418 20.037 33.515 1.00 49.69 115 CYS A N 1
ATOM 920 C CA . CYS A 1 115 ? -31.212 20.725 32.233 1.00 49.69 115 CYS A CA 1
ATOM 921 C C . CYS A 1 115 ? -32.513 21.025 31.465 1.00 49.69 115 CYS A C 1
ATOM 923 O O . CYS A 1 115 ? -32.447 21.515 30.341 1.00 49.69 115 CYS A O 1
ATOM 925 N N . LEU A 1 116 ? -33.682 20.713 32.037 1.00 44.56 116 LEU A N 1
ATOM 926 C CA . LEU A 1 116 ? -34.995 20.853 31.387 1.00 44.56 116 LEU A CA 1
ATOM 927 C C . LEU A 1 116 ? -35.902 21.926 32.025 1.00 44.56 116 LEU A C 1
ATOM 929 O O . LEU A 1 116 ? -37.103 21.942 31.757 1.00 44.56 116 LEU A O 1
ATOM 933 N N . TRP A 1 117 ? -35.328 22.837 32.816 1.00 41.97 117 TRP A N 1
ATOM 934 C CA . TRP A 1 117 ? -35.932 24.110 33.233 1.00 41.97 117 TRP A CA 1
ATOM 935 C C . TRP A 1 117 ? -34.973 25.266 32.961 1.00 41.97 117 TRP A C 1
ATOM 937 O O . TRP A 1 117 ? -33.770 25.101 33.261 1.00 41.97 117 TRP A O 1
#